Protein AF-A0A7S2H2E3-F1 (afdb_monomer_lite)

Radius of gyration: 20.55 Å; chains: 1; bounding box: 60×33×48 Å

Secondary structure (DSSP, 8-state):
----PPPPPEEE---SS---GGG--TT-SEEEESSHHHHHHHHHTT--GGGEEE--S---HHHHSPPP--HHHHHHHTT--SSS-------TTTT-S----

Foldseek 3Di:
DPPDDDDAAEAEFQDDPDGDLVSADQPHQAYEDQDPVVVVVSVVSNHDNVRYHHDHHDDPPCVVDPDDDPPQVVCVVVVHDSPDDDDDDDCPPVNPDPDDD

Structure (mmCIF, N/CA/C/O backbone):
data_AF-A0A7S2H2E3-F1
#
_entry.id   AF-A0A7S2H2E3-F1
#
loop_
_atom_site.group_PDB
_atom_site.id
_atom_site.type_symbol
_atom_site.label_atom_id
_atom_site.label_alt_id
_atom_site.label_comp_id
_atom_site.label_asym_id
_atom_site.label_entity_id
_atom_site.label_seq_id
_atom_site.pdbx_PDB_ins_code
_atom_site.Cartn_x
_atom_site.Cartn_y
_atom_site.Cartn_z
_atom_site.occupancy
_atom_site.B_iso_or_equiv
_atom_site.auth_seq_id
_atom_site.auth_comp_id
_atom_site.auth_asym_id
_atom_site.auth_atom_id
_atom_site.pdbx_PDB_model_num
ATOM 1 N N . ARG A 1 1 ? -40.199 -16.434 13.324 1.00 52.69 1 ARG A N 1
ATOM 2 C CA . ARG A 1 1 ? -39.460 -15.152 13.173 1.00 52.69 1 ARG A CA 1
ATOM 3 C C . ARG A 1 1 ? -38.039 -15.467 12.710 1.00 52.69 1 ARG A C 1
ATOM 5 O O . ARG A 1 1 ? -37.308 -16.090 13.464 1.00 52.69 1 ARG A O 1
ATOM 12 N N . ARG A 1 2 ? -37.657 -15.131 11.471 1.00 56.81 2 ARG A N 1
ATOM 13 C CA . ARG A 1 2 ? -36.294 -15.368 10.957 1.00 56.81 2 ARG A CA 1
ATOM 14 C C . ARG A 1 2 ? -35.377 -14.302 11.569 1.00 56.81 2 ARG A C 1
ATOM 16 O O . ARG A 1 2 ? -35.611 -13.121 11.330 1.00 56.81 2 ARG A O 1
ATOM 23 N N . ALA A 1 3 ? -34.410 -14.689 12.402 1.00 67.75 3 ALA A N 1
ATOM 24 C CA . ALA A 1 3 ? -33.440 -13.744 12.952 1.00 67.75 3 ALA A CA 1
ATOM 25 C C . ALA A 1 3 ? -32.723 -13.039 11.789 1.00 67.75 3 ALA A C 1
ATOM 27 O O . ALA A 1 3 ? -32.194 -13.698 10.889 1.00 67.75 3 ALA A O 1
ATOM 28 N N . ARG A 1 4 ? -32.761 -11.702 11.764 1.00 73.75 4 ARG A N 1
ATOM 29 C CA . ARG A 1 4 ? -32.041 -10.899 10.770 1.00 73.75 4 ARG A CA 1
ATOM 30 C C . ARG A 1 4 ? -30.551 -11.178 10.961 1.00 73.75 4 ARG A C 1
ATOM 32 O O . ARG A 1 4 ? -29.990 -10.858 12.004 1.00 73.75 4 ARG A O 1
ATOM 39 N N . ARG A 1 5 ? -29.923 -11.827 9.981 1.00 83.50 5 ARG A N 1
ATOM 40 C CA . ARG A 1 5 ? -28.490 -12.128 10.017 1.00 83.50 5 ARG A CA 1
ATOM 41 C C . ARG A 1 5 ? -27.725 -10.802 9.968 1.00 83.50 5 ARG A C 1
ATOM 43 O O . ARG A 1 5 ? -27.933 -10.021 9.043 1.00 83.50 5 ARG A O 1
ATOM 50 N N . ARG A 1 6 ? -26.884 -10.535 10.971 1.00 90.38 6 ARG A N 1
ATOM 51 C CA . ARG A 1 6 ? -26.008 -9.353 11.000 1.00 90.38 6 ARG A CA 1
ATOM 52 C C . ARG A 1 6 ? -25.011 -9.445 9.840 1.00 90.38 6 ARG A C 1
ATOM 54 O O . ARG A 1 6 ? -24.378 -10.487 9.668 1.00 90.38 6 ARG A O 1
ATOM 61 N N . ILE A 1 7 ? -24.904 -8.383 9.043 1.00 94.38 7 ILE A N 1
ATOM 62 C CA . ILE A 1 7 ? -23.928 -8.273 7.951 1.00 94.38 7 ILE A CA 1
ATOM 63 C C . ILE A 1 7 ? -22.633 -7.695 8.543 1.0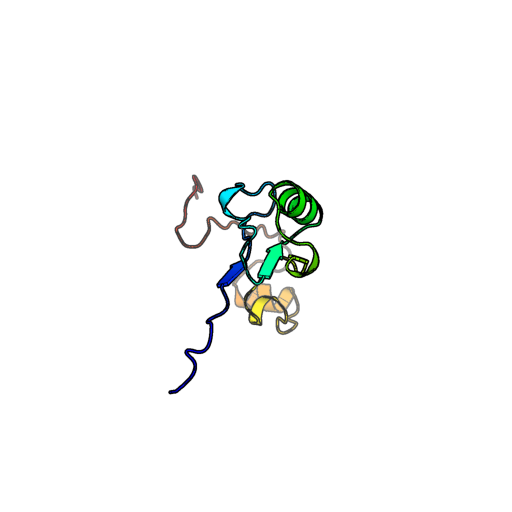0 94.38 7 ILE A C 1
AT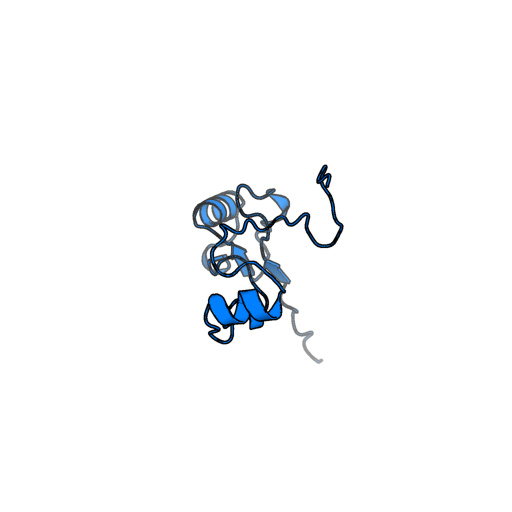OM 65 O O . ILE A 1 7 ? -22.722 -6.659 9.201 1.00 94.38 7 ILE A O 1
ATOM 69 N N . PRO A 1 8 ? -21.464 -8.337 8.356 1.00 95.44 8 PRO A N 1
ATOM 70 C CA . PRO A 1 8 ? -20.204 -7.806 8.865 1.00 95.44 8 PRO A CA 1
ATOM 71 C C . PRO A 1 8 ? -19.833 -6.471 8.213 1.00 95.44 8 PRO A C 1
ATOM 73 O O . PRO A 1 8 ? -19.915 -6.341 6.991 1.00 95.44 8 PRO A O 1
ATOM 76 N N . PHE A 1 9 ? -19.368 -5.518 9.016 1.00 96.31 9 PHE A N 1
ATOM 77 C CA . PHE A 1 9 ? -18.769 -4.272 8.546 1.00 96.31 9 PHE A CA 1
ATOM 78 C C . PHE A 1 9 ? -17.249 -4.343 8.670 1.00 96.31 9 PHE A C 1
ATOM 80 O O . PHE A 1 9 ? -16.705 -4.597 9.747 1.00 96.31 9 PHE A O 1
ATOM 87 N N . VAL A 1 10 ? -16.560 -4.140 7.552 1.00 97.88 10 VAL A N 1
ATOM 88 C CA . VAL A 1 10 ? -15.121 -4.360 7.438 1.00 97.88 10 VAL A CA 1
ATOM 89 C C . VAL A 1 10 ? -14.470 -3.178 6.744 1.00 97.88 10 VAL A C 1
ATOM 91 O O . VAL A 1 10 ? -14.981 -2.699 5.734 1.00 97.88 10 VAL A O 1
ATOM 94 N N . THR A 1 11 ? -13.296 -2.792 7.235 1.00 97.88 11 THR A N 1
ATOM 95 C CA . THR A 1 11 ? -12.467 -1.753 6.630 1.00 97.88 11 THR A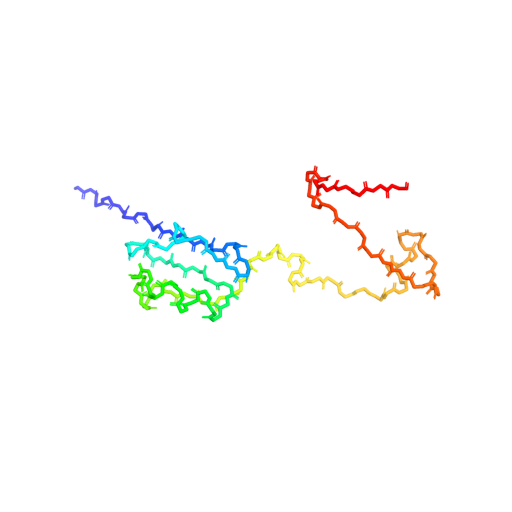 CA 1
ATOM 96 C C . THR A 1 11 ? -11.145 -2.331 6.141 1.00 97.88 11 THR A C 1
ATOM 98 O O . THR A 1 11 ? -10.479 -3.062 6.871 1.00 97.88 11 THR A O 1
ATOM 101 N N . VAL A 1 12 ? -10.737 -1.976 4.921 1.00 97.94 12 VAL A N 1
ATOM 102 C CA . VAL A 1 12 ? -9.401 -2.262 4.381 1.00 97.94 12 VAL A CA 1
ATOM 103 C C . VAL A 1 12 ? -8.696 -0.940 4.135 1.00 97.94 12 VAL A C 1
ATOM 105 O O . VAL A 1 12 ? -9.102 -0.187 3.255 1.00 97.94 12 VAL A O 1
ATOM 108 N N . VAL A 1 13 ? -7.660 -0.656 4.920 1.00 97.31 13 VAL A N 1
ATOM 109 C CA . VAL A 1 13 ? -6.918 0.603 4.840 1.00 97.31 13 VAL A CA 1
ATOM 110 C C . VAL A 1 13 ? -5.982 0.570 3.638 1.00 97.31 13 VAL A C 1
ATOM 112 O O . VAL A 1 13 ? -5.116 -0.301 3.546 1.00 97.31 13 VAL A O 1
ATOM 115 N N . THR A 1 14 ? -6.158 1.518 2.715 1.00 96.06 14 THR A N 1
ATOM 116 C CA . THR A 1 14 ? -5.364 1.600 1.476 1.00 96.06 14 THR A CA 1
ATOM 117 C C . THR A 1 14 ? -4.233 2.623 1.523 1.00 96.06 14 THR A C 1
ATOM 119 O O . THR A 1 14 ? -3.415 2.676 0.605 1.00 96.06 14 THR A O 1
ATOM 122 N N . ASP A 1 15 ? -4.158 3.415 2.590 1.00 94.81 15 ASP A N 1
ATOM 123 C CA . ASP A 1 15 ? -3.074 4.369 2.807 1.00 94.81 15 ASP A CA 1
ATOM 124 C C . ASP A 1 15 ? -1.831 3.618 3.312 1.00 94.81 15 ASP A C 1
ATOM 126 O O . A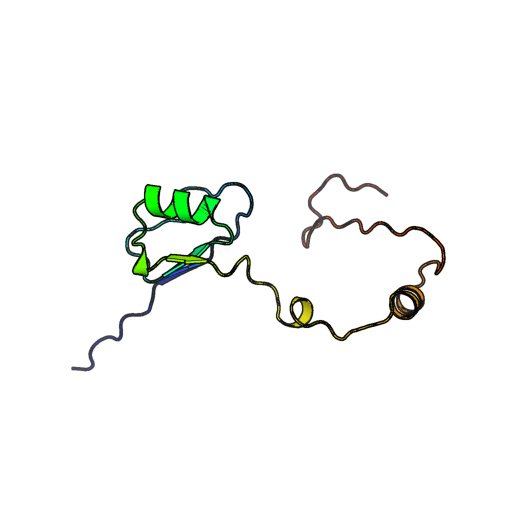SP A 1 15 ? -1.927 2.795 4.220 1.00 94.81 15 ASP A O 1
ATOM 130 N N . LEU A 1 16 ? -0.656 3.879 2.726 1.00 84.50 16 LEU A N 1
ATOM 131 C CA . LEU A 1 16 ? 0.578 3.133 3.034 1.00 84.50 16 LEU A CA 1
ATOM 132 C C . LEU A 1 16 ? 1.523 3.852 4.010 1.00 84.50 16 LEU A C 1
ATOM 134 O O . LEU A 1 16 ? 2.232 3.192 4.767 1.00 84.50 16 LEU A O 1
ATOM 138 N N . GLY A 1 17 ? 1.561 5.189 3.978 1.00 80.62 17 GLY A N 1
ATOM 139 C CA . GLY A 1 17 ? 2.466 6.001 4.802 1.00 80.62 17 GLY A CA 1
ATOM 140 C C . GLY A 1 17 ? 1.835 6.422 6.128 1.00 80.62 17 GLY A C 1
ATOM 141 O O . GLY A 1 17 ? 2.207 5.931 7.190 1.00 80.62 17 GLY A O 1
ATOM 142 N N . GLY A 1 18 ? 0.860 7.327 6.050 1.00 85.00 18 GLY A N 1
ATOM 143 C CA . GLY A 1 18 ? 0.005 7.732 7.162 1.00 85.00 18 GLY A CA 1
ATOM 144 C C . GLY A 1 18 ? -1.452 7.602 6.740 1.00 85.00 18 GLY A C 1
ATOM 145 O O . GLY A 1 18 ? -1.779 7.921 5.600 1.00 85.00 18 GLY A O 1
ATOM 146 N N . ALA A 1 19 ? -2.300 7.109 7.638 1.00 91.25 19 ALA A N 1
ATOM 147 C CA . ALA A 1 19 ? -3.722 6.939 7.376 1.00 91.25 19 ALA A CA 1
ATOM 148 C C . ALA A 1 19 ? -4.525 8.012 8.105 1.00 91.25 19 ALA A C 1
ATOM 150 O O . ALA A 1 19 ? -4.245 8.336 9.262 1.00 91.25 19 ALA A O 1
ATOM 151 N N . HIS A 1 20 ? -5.556 8.532 7.444 1.00 94.88 20 HIS A N 1
ATOM 152 C CA . HIS A 1 20 ? -6.512 9.412 8.104 1.00 94.88 20 HIS A CA 1
ATOM 153 C C . HIS A 1 20 ? -7.281 8.645 9.206 1.00 94.88 20 HIS A C 1
ATOM 155 O O . HIS A 1 20 ? -7.740 7.531 8.939 1.00 94.88 20 HIS A O 1
ATOM 161 N N . PRO A 1 21 ? -7.522 9.217 10.406 1.00 93.81 21 PRO A N 1
ATOM 162 C CA . PRO A 1 21 ? -8.227 8.525 11.496 1.00 93.81 21 PRO A CA 1
ATOM 163 C C . PRO A 1 21 ? -9.616 7.969 11.143 1.00 93.81 21 PRO A C 1
ATOM 165 O O . PRO A 1 21 ? -10.080 7.018 11.759 1.00 93.81 21 PRO A O 1
ATOM 168 N N . MET A 1 22 ? -10.260 8.521 10.110 1.00 95.38 22 MET A N 1
ATOM 169 C CA . MET A 1 22 ? -11.553 8.053 9.573 1.00 95.38 22 MET A CA 1
ATOM 170 C C . MET A 1 22 ? -11.534 6.597 9.082 1.00 95.38 22 MET A C 1
ATOM 172 O O . MET A 1 22 ? -12.591 5.988 8.947 1.00 95.38 22 MET A O 1
ATOM 176 N N . TRP A 1 23 ? -10.357 6.017 8.838 1.00 97.25 23 TRP A N 1
ATOM 177 C CA . TRP A 1 23 ? -10.221 4.589 8.556 1.00 97.25 23 TRP A CA 1
ATOM 178 C C . TRP A 1 23 ? -10.525 3.695 9.775 1.00 97.25 23 TRP A C 1
ATOM 180 O O . TRP A 1 23 ? -10.807 2.507 9.614 1.00 97.25 23 TRP A O 1
ATOM 190 N N . PHE A 1 24 ? -10.471 4.231 10.996 1.00 97.06 24 PHE A N 1
ATOM 191 C CA . PHE A 1 24 ? -10.436 3.452 12.234 1.00 97.06 24 PHE A CA 1
ATOM 192 C C . PHE A 1 24 ? -11.722 3.615 13.046 1.00 97.06 24 PHE A C 1
ATOM 194 O O . PHE A 1 24 ? -11.811 4.445 13.945 1.00 97.06 24 PHE A O 1
ATOM 201 N N . HIS A 1 25 ? -12.726 2.791 12.744 1.00 96.50 25 HIS A N 1
ATOM 202 C CA . HIS A 1 25 ? -13.976 2.765 13.504 1.00 96.50 25 HIS A CA 1
ATOM 203 C C . HIS A 1 25 ? -13.951 1.654 14.579 1.00 96.50 25 HIS A C 1
ATOM 205 O O . HIS A 1 25 ? -13.841 0.480 14.211 1.00 96.50 25 HIS A O 1
ATOM 211 N N . PRO A 1 26 ? -14.107 1.962 15.886 1.00 94.94 26 PRO A N 1
ATOM 212 C CA . PRO A 1 26 ? -14.040 0.968 16.972 1.00 94.94 26 PRO A CA 1
ATOM 213 C C . PRO A 1 26 ? -15.037 -0.197 16.851 1.00 94.94 26 PRO A C 1
ATOM 215 O O . PRO A 1 26 ? -14.751 -1.333 17.247 1.00 94.94 26 PRO A O 1
ATOM 218 N N . GLU A 1 27 ? -16.211 0.076 16.274 1.00 95.00 27 GLU A N 1
ATOM 219 C CA . GLU A 1 27 ? -17.283 -0.913 16.102 1.00 95.00 27 GLU A CA 1
ATOM 220 C C . GLU A 1 27 ? -17.166 -1.752 14.825 1.00 95.00 27 GLU A C 1
ATOM 222 O O . GLU A 1 27 ? -17.983 -2.650 14.613 1.00 95.00 27 GLU A O 1
ATOM 227 N N . ALA A 1 28 ? -16.164 -1.499 13.974 1.00 97.12 28 ALA A N 1
ATOM 228 C CA . ALA A 1 28 ? -15.936 -2.360 12.823 1.00 97.12 28 ALA A CA 1
ATOM 229 C C . ALA A 1 28 ? -15.682 -3.801 13.283 1.00 97.12 28 ALA A C 1
ATOM 231 O O . ALA A 1 28 ? -14.997 -4.051 14.283 1.00 97.12 28 ALA A O 1
ATOM 232 N N . ASP A 1 29 ? -16.250 -4.761 12.553 1.00 97.69 29 ASP A N 1
ATOM 233 C CA . ASP A 1 29 ? -16.051 -6.178 12.843 1.00 97.69 29 ASP A CA 1
ATOM 234 C C . ASP A 1 29 ? -14.618 -6.593 12.538 1.00 97.69 29 ASP A C 1
ATOM 236 O O . ASP A 1 29 ? -14.065 -7.437 13.243 1.00 97.69 29 ASP A O 1
ATOM 240 N N . ARG A 1 30 ? -14.022 -6.000 11.492 1.00 98.06 30 ARG A N 1
ATOM 241 C CA . ARG A 1 30 ? -12.611 -6.179 11.136 1.00 98.06 30 ARG A CA 1
ATOM 242 C C . ARG A 1 30 ? -12.018 -4.917 10.522 1.00 98.06 30 ARG A C 1
ATOM 244 O O . ARG A 1 30 ? -12.674 -4.243 9.730 1.00 98.06 30 ARG A O 1
ATOM 251 N N . VAL A 1 31 ? -10.754 -4.664 10.827 1.00 98.19 31 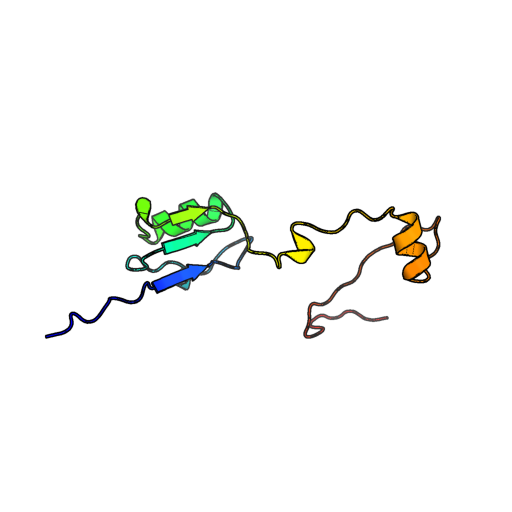VAL A N 1
ATOM 252 C CA . VAL A 1 31 ? -9.935 -3.610 10.228 1.00 98.19 31 VAL A CA 1
ATOM 253 C C . VAL A 1 31 ? -8.641 -4.244 9.732 1.00 98.19 31 VAL A C 1
ATOM 255 O O . VAL A 1 31 ? -7.912 -4.864 10.505 1.00 98.19 31 VAL A O 1
ATOM 258 N N . PHE A 1 32 ? -8.362 -4.105 8.440 1.00 98.06 32 PHE A N 1
ATOM 259 C CA . PHE A 1 32 ? -7.139 -4.592 7.809 1.00 98.06 32 PHE A CA 1
ATOM 260 C C . PHE A 1 32 ? -6.183 -3.430 7.571 1.00 98.06 32 PHE A C 1
ATOM 262 O O . PHE A 1 32 ? -6.554 -2.458 6.913 1.00 98.06 32 PHE A O 1
ATOM 269 N N . VAL A 1 33 ? -4.961 -3.538 8.087 1.00 97.44 33 VAL A N 1
ATOM 270 C CA . VAL A 1 33 ? -3.913 -2.520 7.949 1.00 97.44 33 VAL A CA 1
ATOM 271 C C . VAL A 1 33 ? -2.697 -3.069 7.196 1.00 97.44 33 VAL A C 1
ATOM 273 O O . VAL A 1 33 ? -2.374 -4.255 7.328 1.00 97.44 33 VAL A O 1
ATOM 276 N N . PRO A 1 34 ? -1.991 -2.231 6.415 1.00 96.69 34 PRO A N 1
ATOM 277 C CA . PRO A 1 34 ? -0.873 -2.699 5.607 1.00 96.69 34 PRO A CA 1
ATOM 278 C C . PRO A 1 34 ? 0.479 -2.693 6.336 1.00 96.69 34 PRO A C 1
ATOM 280 O O . PRO A 1 34 ? 1.443 -3.235 5.802 1.00 96.69 34 PRO A O 1
ATOM 283 N N . SER A 1 35 ? 0.585 -2.085 7.523 1.00 95.69 35 SER A N 1
ATOM 284 C CA . SER A 1 35 ? 1.854 -1.946 8.247 1.00 95.69 35 SER A CA 1
ATOM 285 C C . SER A 1 35 ? 1.674 -1.857 9.763 1.00 95.69 35 SER A C 1
ATOM 287 O O . SER A 1 35 ? 0.613 -1.475 10.263 1.00 95.69 35 SER A O 1
ATOM 289 N N . GLU A 1 36 ? 2.748 -2.147 10.502 1.00 95.44 36 GLU A N 1
ATOM 290 C CA . GLU A 1 36 ? 2.765 -2.073 11.969 1.00 95.44 36 GLU A CA 1
ATOM 291 C C . GLU A 1 36 ? 2.542 -0.641 12.484 1.00 95.44 36 GLU A C 1
ATOM 293 O O . GLU A 1 36 ? 1.905 -0.434 13.515 1.00 95.44 36 GLU A O 1
ATOM 298 N N . ASN A 1 37 ? 3.005 0.375 11.748 1.00 95.31 37 ASN A N 1
ATOM 299 C CA . ASN A 1 37 ? 2.761 1.774 12.111 1.00 95.31 37 ASN A CA 1
ATOM 300 C C . ASN A 1 37 ? 1.262 2.101 12.089 1.00 95.31 37 ASN A C 1
ATOM 302 O O . ASN A 1 37 ? 0.753 2.736 13.011 1.00 95.31 37 ASN A O 1
ATOM 306 N N . LEU A 1 38 ? 0.538 1.613 11.078 1.00 96.06 38 LEU A N 1
ATOM 307 C CA . LEU A 1 38 ? -0.909 1.799 10.995 1.00 96.06 38 LEU A CA 1
ATOM 308 C C . LEU A 1 38 ? -1.673 0.898 11.964 1.00 96.06 38 LEU A C 1
ATOM 310 O O . LEU A 1 38 ? -2.729 1.298 12.444 1.00 96.06 38 LEU A O 1
ATOM 314 N N . ARG A 1 39 ? -1.123 -0.268 12.326 1.00 96.38 39 ARG A N 1
ATOM 315 C CA . ARG A 1 39 ? -1.649 -1.094 13.421 1.00 96.38 39 ARG A CA 1
ATOM 316 C C . ARG A 1 39 ? -1.652 -0.319 14.741 1.00 96.38 39 ARG A C 1
ATOM 318 O O . ARG A 1 39 ? -2.678 -0.251 15.410 1.00 96.38 39 ARG A O 1
ATOM 325 N N . LYS A 1 40 ? -0.528 0.312 15.088 1.00 96.19 40 LYS A N 1
ATOM 326 C CA . LYS A 1 40 ? -0.404 1.147 16.295 1.00 96.19 40 LYS A CA 1
ATOM 327 C C . LYS A 1 40 ? -1.367 2.331 16.271 1.00 96.19 40 LYS A C 1
ATOM 329 O O . LYS A 1 40 ? -2.040 2.575 17.268 1.00 96.19 40 LYS A O 1
ATOM 334 N N . LEU A 1 41 ? -1.478 3.015 15.132 1.00 96.25 41 LEU A N 1
ATOM 335 C CA . LEU A 1 41 ? -2.422 4.121 14.964 1.00 96.25 41 LEU A CA 1
ATOM 336 C C . LEU A 1 41 ? -3.881 3.662 15.128 1.00 96.25 41 LEU A C 1
ATOM 338 O O . LEU A 1 41 ? -4.651 4.313 15.824 1.00 96.25 41 LEU A O 1
ATOM 342 N N . ALA A 1 42 ? -4.253 2.510 14.566 1.00 97.00 42 ALA A N 1
ATOM 343 C CA . ALA A 1 42 ? -5.595 1.950 14.717 1.00 97.00 42 ALA A CA 1
ATOM 344 C C . ALA A 1 42 ? -5.946 1.673 16.189 1.00 97.00 42 ALA A C 1
ATOM 346 O O . ALA A 1 42 ? -7.047 2.003 16.631 1.00 97.00 42 ALA A O 1
ATOM 347 N N . LEU A 1 43 ? -5.002 1.115 16.958 1.00 97.56 43 LEU A N 1
ATOM 348 C CA . LEU A 1 43 ? -5.167 0.898 18.399 1.00 97.56 43 LEU A CA 1
ATOM 349 C C . LEU A 1 43 ? -5.327 2.227 19.154 1.00 97.56 43 LEU A C 1
ATOM 351 O O . LEU A 1 43 ? -6.198 2.339 20.012 1.00 97.56 43 LEU A O 1
ATOM 355 N N . GLN A 1 44 ? -4.543 3.253 18.803 1.00 96.88 44 GLN A N 1
ATOM 356 C CA . GLN A 1 44 ? -4.674 4.602 19.374 1.00 96.88 44 GLN A CA 1
ATOM 357 C C . GLN A 1 44 ? -6.035 5.242 19.061 1.00 96.88 44 GLN A C 1
ATOM 359 O O . GLN A 1 44 ? -6.580 5.959 19.895 1.00 96.88 44 GLN A O 1
ATOM 364 N N . CYS A 1 45 ? -6.612 4.950 17.893 1.00 96.88 45 CYS A N 1
ATOM 365 C CA . CYS A 1 45 ? -7.961 5.374 17.511 1.00 96.88 45 CYS A CA 1
ATOM 366 C C . CYS A 1 45 ? -9.085 4.507 18.115 1.00 96.88 45 CYS A C 1
ATOM 368 O O . CYS A 1 45 ? -10.256 4.737 17.820 1.00 96.88 45 CYS A O 1
ATOM 370 N N . GLY A 1 46 ? -8.762 3.523 18.961 1.00 97.44 46 GLY A N 1
ATOM 371 C CA . GLY A 1 46 ? -9.746 2.714 19.684 1.00 97.44 46 GLY A CA 1
ATOM 372 C C . GLY A 1 46 ? -10.247 1.475 18.940 1.00 97.44 46 GLY A C 1
ATOM 373 O O . GLY A 1 46 ? -11.231 0.866 19.363 1.00 97.44 46 GLY A O 1
ATOM 374 N N . VAL A 1 47 ? -9.594 1.061 17.848 1.00 98.00 47 VAL A N 1
ATOM 375 C CA . VAL A 1 47 ? -9.888 -0.236 17.222 1.00 98.00 47 VAL A CA 1
ATOM 376 C C . VAL A 1 47 ? -9.509 -1.354 18.188 1.00 98.00 47 VAL A C 1
ATOM 378 O O . VAL A 1 47 ? -8.427 -1.362 18.772 1.00 98.00 47 VAL A O 1
ATOM 381 N N . ARG A 1 48 ? -10.411 -2.321 18.355 1.00 97.75 48 ARG A N 1
ATOM 382 C CA . ARG A 1 48 ? -10.205 -3.467 19.244 1.00 97.75 48 ARG A CA 1
ATOM 383 C C . ARG A 1 48 ? -9.128 -4.381 18.659 1.00 97.75 48 ARG A C 1
ATOM 385 O O . ARG A 1 48 ? -9.190 -4.747 17.492 1.00 97.75 48 ARG A O 1
ATOM 392 N N . GLU A 1 49 ? -8.169 -4.809 19.476 1.00 97.31 49 GLU A N 1
ATOM 393 C CA . GLU A 1 49 ? -7.033 -5.607 18.991 1.00 97.31 49 GLU A CA 1
ATOM 394 C C . GLU A 1 49 ? -7.465 -6.904 18.287 1.00 97.31 49 GLU A C 1
ATOM 396 O O . GLU A 1 49 ? -6.919 -7.256 17.247 1.00 97.31 49 GLU A O 1
ATOM 401 N N . HIS A 1 50 ? -8.508 -7.573 18.788 1.00 97.19 50 HIS A N 1
ATOM 402 C CA . HIS A 1 50 ? -9.030 -8.801 18.181 1.00 97.19 50 HIS A CA 1
ATOM 403 C C . HIS A 1 50 ? -9.738 -8.591 16.831 1.00 97.19 50 HIS A C 1
ATOM 405 O O . HIS A 1 50 ? -9.987 -9.570 16.130 1.00 97.19 50 HIS A O 1
ATOM 411 N N . SER A 1 51 ? -10.109 -7.355 16.475 1.00 97.19 51 SER A N 1
ATOM 412 C CA . SER A 1 51 ? -10.681 -7.025 15.165 1.00 97.19 51 SER A CA 1
ATOM 413 C C . SER A 1 51 ? -9.639 -6.463 14.195 1.00 97.19 51 SER A C 1
ATOM 415 O O . SER A 1 51 ? -9.977 -6.172 13.049 1.00 97.19 51 SER A O 1
ATOM 417 N N . LEU A 1 52 ? -8.376 -6.334 14.610 1.00 97.88 52 LEU A N 1
ATOM 418 C CA . LEU A 1 52 ? -7.306 -5.739 13.818 1.00 97.88 52 LEU A CA 1
ATOM 419 C C . LEU A 1 52 ? -6.409 -6.813 13.189 1.00 97.88 52 LEU A C 1
ATOM 421 O O . LEU A 1 52 ? -5.859 -7.670 13.877 1.00 97.88 52 LEU A O 1
ATOM 425 N N . TYR A 1 53 ? -6.223 -6.737 11.873 1.00 98.06 53 TYR A N 1
ATOM 426 C CA . TYR A 1 53 ? -5.465 -7.714 11.090 1.00 98.06 53 TYR A CA 1
ATOM 427 C C . TYR A 1 53 ? -4.429 -7.019 10.210 1.00 98.06 53 TYR A C 1
ATOM 429 O O . TYR A 1 53 ? -4.718 -6.007 9.575 1.00 98.06 53 TYR A O 1
ATOM 437 N N . MET A 1 54 ? -3.227 -7.587 10.128 1.00 96.69 54 MET A N 1
ATOM 438 C CA . MET A 1 54 ? -2.134 -7.041 9.324 1.00 96.69 54 MET A CA 1
ATOM 439 C C . MET A 1 54 ? -1.762 -8.012 8.204 1.00 96.69 54 MET A C 1
ATOM 441 O O . MET A 1 54 ? -1.021 -8.966 8.427 1.00 96.69 54 MET A O 1
ATOM 445 N N . TYR A 1 55 ? -2.293 -7.768 7.003 1.00 95.00 55 TYR A N 1
ATOM 446 C CA . TYR A 1 55 ? -2.063 -8.605 5.814 1.00 95.00 55 TYR A CA 1
ATOM 447 C C . TYR A 1 55 ? -1.405 -7.857 4.646 1.00 95.00 55 TYR A C 1
ATOM 449 O O . TYR A 1 55 ? -1.189 -8.449 3.592 1.00 95.00 55 TYR A O 1
ATOM 457 N N . GLY A 1 56 ? -1.061 -6.577 4.816 1.00 92.62 56 GLY A N 1
ATOM 458 C CA . GLY A 1 56 ? -0.576 -5.748 3.711 1.00 92.62 56 GLY A CA 1
ATOM 459 C C . GLY A 1 56 ? -1.716 -5.130 2.893 1.00 92.62 56 GLY A C 1
ATOM 460 O O . GLY A 1 56 ? -2.895 -5.271 3.222 1.00 92.62 56 GLY A O 1
ATOM 461 N N . LEU A 1 57 ? -1.352 -4.422 1.821 1.00 93.69 57 LEU A N 1
ATOM 462 C CA . LEU A 1 57 ? -2.307 -3.884 0.852 1.00 93.69 57 LEU A CA 1
ATOM 463 C C . LEU A 1 57 ? -2.736 -5.002 -0.112 1.00 93.69 57 LEU A C 1
ATOM 465 O O . LEU A 1 57 ? -1.862 -5.643 -0.704 1.00 93.69 57 LEU A O 1
ATOM 469 N N . PRO A 1 58 ? -4.042 -5.248 -0.314 1.00 93.44 58 PRO A N 1
ATOM 470 C CA . PRO A 1 58 ? -4.479 -6.277 -1.243 1.00 93.44 58 PRO A CA 1
ATOM 471 C C . PRO A 1 58 ? -4.109 -5.905 -2.681 1.00 93.44 58 PRO A C 1
ATOM 473 O O . PRO A 1 58 ? -4.407 -4.813 -3.164 1.00 93.44 58 PRO A O 1
ATOM 476 N N . LEU A 1 59 ? -3.504 -6.859 -3.382 1.00 92.62 59 LEU A N 1
ATOM 477 C CA . LEU A 1 59 ? -3.222 -6.780 -4.811 1.00 92.62 59 LEU A CA 1
ATOM 478 C C . LEU A 1 59 ? -4.159 -7.720 -5.573 1.00 92.62 59 LEU A C 1
ATOM 480 O O . LEU A 1 59 ? -4.701 -8.676 -5.013 1.00 92.62 59 LEU A O 1
ATOM 484 N N . ARG A 1 60 ? -4.345 -7.479 -6.876 1.00 93.12 60 ARG A N 1
ATOM 485 C CA . ARG A 1 60 ? -5.030 -8.467 -7.724 1.00 93.12 60 ARG A CA 1
ATOM 486 C C . ARG A 1 60 ? -4.204 -9.753 -7.752 1.00 93.12 60 ARG A C 1
ATOM 488 O O . ARG A 1 60 ? -2.975 -9.700 -7.776 1.00 93.12 60 ARG A O 1
ATOM 495 N N . ARG A 1 61 ? -4.888 -10.897 -7.796 1.00 92.12 61 ARG A N 1
ATOM 496 C CA . ARG A 1 61 ? -4.266 -12.229 -7.751 1.00 92.12 61 ARG A CA 1
ATOM 497 C C . ARG A 1 61 ? -3.153 -12.407 -8.789 1.00 92.12 61 ARG A C 1
ATOM 499 O O . ARG A 1 61 ? -2.108 -12.948 -8.451 1.00 92.12 61 ARG A O 1
ATOM 506 N N . ASP A 1 62 ? -3.352 -11.881 -9.994 1.00 91.31 62 ASP A N 1
ATOM 507 C CA . ASP A 1 62 ? -2.396 -12.001 -11.103 1.00 91.31 62 ASP A CA 1
ATOM 508 C C . ASP A 1 62 ? -1.074 -11.256 -10.844 1.00 91.31 62 ASP A C 1
ATOM 510 O O . ASP A 1 62 ? -0.038 -11.639 -11.376 1.00 91.31 62 ASP A O 1
ATOM 514 N N . PHE A 1 63 ? -1.084 -10.222 -9.990 1.00 91.75 63 PHE A N 1
ATOM 515 C CA . 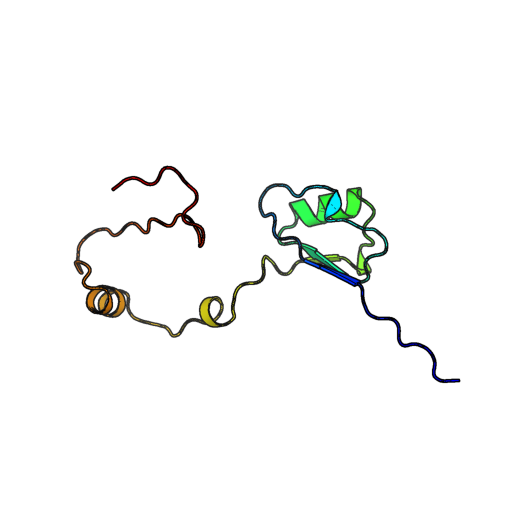PHE A 1 63 ? 0.139 -9.547 -9.534 1.00 91.75 63 PHE A CA 1
ATOM 516 C C . PHE A 1 63 ? 0.786 -10.243 -8.336 1.00 91.75 63 PHE A C 1
ATOM 518 O O . PHE A 1 63 ? 1.990 -10.112 -8.141 1.00 91.75 63 PHE A O 1
ATOM 525 N N . TRP A 1 64 ? 0.005 -10.966 -7.528 1.00 91.25 64 TRP A N 1
ATOM 526 C CA . TRP A 1 64 ? 0.528 -11.701 -6.375 1.00 91.25 64 TRP A CA 1
ATOM 527 C C . TRP A 1 64 ? 1.237 -12.993 -6.784 1.00 91.25 64 TRP A C 1
ATOM 529 O O . TRP A 1 64 ? 2.257 -13.355 -6.206 1.00 91.25 64 TRP A O 1
ATOM 539 N N . ASN A 1 65 ? 0.698 -13.683 -7.790 1.00 89.81 65 ASN A N 1
ATOM 540 C CA . ASN A 1 65 ? 1.261 -14.918 -8.320 1.00 89.81 65 ASN A CA 1
ATOM 541 C C . ASN A 1 65 ? 1.424 -14.815 -9.842 1.00 89.81 65 ASN A C 1
ATOM 543 O O . ASN A 1 65 ? 0.666 -15.455 -10.578 1.00 89.81 65 ASN A O 1
ATOM 547 N N . PRO A 1 66 ? 2.361 -13.976 -10.318 1.00 88.94 66 PRO A N 1
ATOM 548 C CA . PRO A 1 66 ? 2.588 -13.821 -11.742 1.00 88.94 66 PRO A CA 1
ATOM 549 C C . PRO A 1 66 ? 3.185 -15.104 -12.319 1.00 88.94 66 PRO A C 1
ATOM 551 O O . PRO A 1 66 ? 3.996 -15.775 -11.677 1.00 88.94 66 PRO A O 1
ATOM 554 N N . GLU A 1 67 ? 2.830 -15.418 -13.562 1.00 89.38 67 GLU A N 1
ATOM 555 C CA . GLU A 1 67 ? 3.543 -16.442 -14.317 1.00 89.38 67 GLU A CA 1
ATOM 556 C C . GLU A 1 67 ? 5.012 -16.004 -14.488 1.00 89.38 67 GLU A C 1
ATOM 558 O O . GLU A 1 67 ? 5.264 -14.896 -14.990 1.00 89.38 67 GLU A O 1
ATOM 563 N N . PRO A 1 68 ? 5.995 -16.819 -14.064 1.00 88.44 68 PRO A N 1
ATOM 564 C CA . PRO A 1 68 ? 7.397 -16.459 -14.192 1.00 88.44 68 PRO A CA 1
ATOM 565 C C . PRO A 1 68 ? 7.776 -16.337 -15.667 1.00 88.44 68 PRO A C 1
ATOM 567 O O . PRO A 1 68 ? 7.755 -17.315 -16.410 1.00 88.44 68 PRO A O 1
ATOM 570 N N . ARG A 1 69 ? 8.163 -15.133 -16.096 1.00 92.00 69 ARG A N 1
ATOM 571 C CA . ARG A 1 69 ? 8.658 -14.885 -17.454 1.00 92.00 69 ARG A CA 1
ATOM 572 C C . ARG A 1 69 ? 10.078 -14.324 -17.403 1.00 92.00 69 ARG A C 1
ATOM 574 O O . ARG A 1 69 ? 10.311 -13.343 -16.691 1.00 92.00 69 ARG A O 1
ATOM 581 N N . PRO A 1 70 ? 11.035 -14.899 -18.153 1.00 93.56 70 PRO A N 1
ATOM 582 C CA . PRO A 1 70 ? 12.365 -14.328 -18.293 1.00 93.56 70 PRO A CA 1
ATOM 583 C C . PRO A 1 70 ? 12.299 -12.872 -18.758 1.00 93.56 70 PRO A C 1
ATOM 585 O O . PRO A 1 70 ? 11.576 -12.537 -19.695 1.00 93.56 70 PRO A O 1
ATOM 588 N N . LYS A 1 71 ? 13.107 -12.008 -18.136 1.00 93.00 71 LYS A N 1
ATOM 589 C CA . LYS A 1 71 ? 13.158 -10.572 -18.453 1.00 93.00 71 LYS A CA 1
ATOM 590 C C . LYS A 1 71 ? 13.379 -10.295 -19.946 1.00 93.00 71 LYS A C 1
ATOM 592 O O . LYS A 1 71 ? 12.813 -9.338 -20.461 1.00 93.00 71 LYS A O 1
ATOM 597 N N . VAL A 1 72 ? 14.186 -11.118 -20.621 1.00 94.00 72 VAL A N 1
ATOM 598 C CA . VAL A 1 72 ? 14.471 -11.001 -22.063 1.00 94.00 72 VAL A CA 1
ATOM 599 C C . VAL A 1 72 ? 13.199 -11.193 -22.889 1.00 94.00 72 VAL A C 1
ATOM 601 O O . VAL A 1 72 ? 12.866 -10.313 -23.671 1.00 94.00 72 VAL A O 1
ATOM 604 N N . LEU A 1 73 ? 12.424 -12.250 -22.621 1.00 94.62 73 LEU A N 1
ATOM 605 C CA . LEU A 1 73 ? 11.168 -12.515 -23.334 1.00 94.62 73 LEU A CA 1
ATOM 606 C C . LEU A 1 73 ? 10.124 -11.418 -23.095 1.00 94.62 73 LEU A C 1
ATOM 608 O O . LEU A 1 73 ? 9.382 -11.053 -23.998 1.00 94.62 73 LEU A O 1
ATOM 612 N N . VAL A 1 74 ? 10.073 -10.857 -21.880 1.00 94.50 74 VAL A N 1
ATOM 613 C CA . VAL A 1 74 ? 9.173 -9.730 -21.578 1.00 94.50 74 VAL A CA 1
ATOM 614 C C . VAL A 1 74 ? 9.589 -8.467 -22.335 1.00 94.50 74 VAL A C 1
ATOM 616 O O . VAL A 1 74 ? 8.723 -7.721 -22.775 1.00 94.50 74 VAL A O 1
ATOM 619 N N . ARG A 1 75 ? 10.893 -8.218 -22.499 1.00 95.62 75 ARG A N 1
ATOM 620 C CA . ARG A 1 75 ? 11.399 -7.078 -23.278 1.00 95.62 75 ARG A CA 1
ATOM 621 C C . ARG A 1 75 ? 11.095 -7.228 -24.760 1.00 95.62 75 ARG A C 1
ATOM 623 O O . ARG A 1 75 ? 10.564 -6.292 -25.338 1.00 95.62 75 ARG A O 1
ATOM 630 N N . GLU A 1 76 ? 11.359 -8.399 -25.332 1.00 95.06 76 GLU A N 1
ATOM 631 C CA . GLU A 1 76 ? 11.038 -8.710 -26.730 1.00 95.06 76 GLU A CA 1
ATOM 632 C C . GLU A 1 76 ? 9.536 -8.561 -27.005 1.00 95.06 76 GLU A C 1
ATOM 634 O O . GLU A 1 76 ? 9.147 -7.892 -27.955 1.00 95.06 76 GLU A O 1
ATOM 639 N N . ALA A 1 77 ? 8.681 -9.093 -26.123 1.00 95.56 77 ALA A N 1
ATOM 640 C CA . ALA A 1 77 ? 7.227 -8.970 -26.251 1.00 95.56 77 ALA A CA 1
ATOM 641 C C . ALA A 1 77 ? 6.705 -7.523 -26.138 1.00 95.56 77 ALA A C 1
ATOM 643 O O . ALA A 1 77 ? 5.572 -7.254 -26.532 1.00 95.56 77 ALA A O 1
ATOM 644 N N . LEU A 1 78 ? 7.499 -6.609 -25.572 1.00 96.38 78 LEU A N 1
ATOM 645 C CA . LEU A 1 78 ? 7.179 -5.188 -25.413 1.00 96.38 78 LEU A CA 1
ATOM 646 C C . LEU A 1 78 ? 7.967 -4.284 -26.377 1.00 96.38 78 LEU A C 1
ATOM 648 O O . LEU A 1 78 ? 7.905 -3.068 -26.221 1.00 96.38 78 LEU A O 1
ATOM 652 N N . ASP A 1 79 ? 8.713 -4.862 -27.325 1.00 97.19 79 ASP A N 1
ATOM 653 C CA . ASP A 1 79 ? 9.594 -4.144 -28.259 1.00 97.19 79 ASP A CA 1
ATOM 654 C C . ASP A 1 79 ? 10.616 -3.220 -27.558 1.00 97.19 79 ASP A C 1
ATOM 656 O O . ASP A 1 79 ? 10.890 -2.089 -27.957 1.00 97.19 79 ASP A O 1
ATOM 660 N N . LEU A 1 80 ? 11.168 -3.696 -26.438 1.00 96.94 80 LEU A N 1
ATOM 661 C CA . LEU A 1 80 ? 12.176 -2.988 -25.652 1.00 96.94 80 LEU A CA 1
ATOM 662 C C . LEU A 1 80 ? 13.584 -3.506 -25.959 1.00 96.94 80 LEU A C 1
ATOM 664 O O . LEU A 1 80 ? 13.807 -4.715 -26.036 1.00 96.94 80 LEU A O 1
ATOM 668 N N . ASP A 1 81 ? 14.566 -2.598 -25.994 1.00 95.00 81 ASP A N 1
ATOM 669 C CA . ASP A 1 81 ? 15.978 -2.959 -26.164 1.00 95.00 81 ASP A CA 1
ATOM 670 C C . ASP A 1 81 ? 16.427 -3.974 -25.078 1.00 95.00 81 ASP A C 1
ATOM 672 O O . ASP A 1 81 ? 16.324 -3.704 -23.866 1.00 95.00 81 ASP A O 1
ATOM 676 N N . PRO A 1 82 ? 16.956 -5.149 -25.479 1.00 91.44 82 PRO A N 1
ATOM 677 C CA . PRO A 1 82 ? 17.317 -6.221 -24.559 1.00 91.44 82 PRO A CA 1
ATOM 678 C C . PRO A 1 82 ? 18.493 -5.870 -23.638 1.00 91.44 82 PRO A C 1
ATOM 680 O O . PRO A 1 82 ? 18.621 -6.476 -22.571 1.00 91.44 82 PRO A O 1
ATOM 683 N N . LYS A 1 83 ? 19.329 -4.890 -23.994 1.00 92.19 83 LYS A N 1
ATOM 684 C CA . LYS A 1 83 ? 20.551 -4.490 -23.277 1.00 92.19 83 LYS A CA 1
ATOM 685 C C . LYS A 1 83 ? 20.420 -3.142 -22.571 1.00 92.19 83 LYS A C 1
ATOM 687 O O . LYS A 1 83 ? 21.133 -2.907 -21.594 1.00 92.19 83 LYS A O 1
ATOM 692 N N . ALA A 1 84 ? 19.493 -2.285 -22.990 1.00 94.81 84 ALA A N 1
ATOM 693 C CA . ALA A 1 84 ? 19.296 -0.985 -22.359 1.00 94.81 84 ALA A CA 1
ATOM 694 C C . ALA A 1 84 ? 18.806 -1.090 -20.900 1.00 94.81 84 ALA A C 1
ATOM 696 O O . ALA A 1 84 ? 18.155 -2.057 -20.469 1.00 94.81 84 ALA A O 1
ATOM 697 N N . ARG A 1 85 ? 19.095 -0.046 -20.114 1.00 94.75 85 ARG A N 1
ATOM 698 C CA . ARG A 1 85 ? 18.417 0.191 -18.834 1.00 94.75 85 ARG A CA 1
ATOM 699 C C . ARG A 1 85 ? 17.004 0.694 -19.133 1.00 94.75 85 ARG A C 1
ATOM 701 O O . ARG A 1 85 ? 16.839 1.624 -19.909 1.00 94.75 85 ARG A O 1
ATOM 708 N N . THR A 1 86 ? 16.002 0.080 -18.512 1.00 94.12 86 THR A N 1
ATOM 709 C CA . THR A 1 86 ? 14.586 0.424 -18.714 1.00 94.12 86 THR A CA 1
ATOM 710 C C . THR A 1 86 ? 14.039 1.035 -17.432 1.00 94.12 86 THR A C 1
ATOM 712 O O . THR A 1 86 ? 14.211 0.444 -16.365 1.00 94.12 86 THR A O 1
ATOM 715 N N . VAL A 1 87 ? 13.368 2.180 -17.538 1.00 94.38 87 VAL A N 1
ATOM 716 C CA . VAL A 1 87 ? 12.643 2.820 -16.432 1.00 94.38 87 VAL A CA 1
ATOM 717 C C . VAL A 1 87 ? 11.149 2.734 -16.726 1.00 94.38 87 VAL A C 1
ATOM 719 O O . VAL A 1 87 ? 10.724 3.024 -17.840 1.00 94.38 87 VAL A O 1
ATOM 722 N N . LEU A 1 88 ? 10.359 2.320 -15.734 1.00 93.00 88 LEU A N 1
ATOM 723 C CA . LEU A 1 88 ? 8.901 2.286 -15.821 1.00 93.00 88 LEU A CA 1
ATOM 724 C C . LEU A 1 88 ? 8.329 3.595 -15.272 1.00 93.00 88 LEU A C 1
ATOM 726 O O . LEU A 1 88 ? 8.509 3.902 -14.096 1.00 93.00 88 LEU A O 1
ATOM 730 N N . VAL A 1 89 ? 7.629 4.344 -16.122 1.00 91.19 89 VAL A N 1
ATOM 731 C CA . VAL A 1 89 ? 6.959 5.598 -15.763 1.00 91.19 89 VAL A CA 1
ATOM 732 C C . VAL A 1 89 ? 5.449 5.366 -15.798 1.00 91.19 89 VAL A C 1
ATOM 734 O O . VAL A 1 89 ? 4.905 5.009 -16.839 1.00 91.19 89 VAL A O 1
ATOM 737 N N . ILE A 1 90 ? 4.768 5.528 -14.659 1.00 90.44 90 ILE A N 1
ATOM 738 C CA . ILE A 1 90 ? 3.317 5.312 -14.519 1.00 90.44 90 ILE A CA 1
ATOM 739 C C . ILE A 1 90 ? 2.700 6.474 -13.728 1.00 90.44 90 ILE A C 1
ATOM 741 O O . ILE A 1 90 ? 3.225 6.853 -12.685 1.00 90.44 90 ILE A O 1
ATOM 745 N N . GLY A 1 91 ? 1.562 7.001 -14.197 1.00 88.81 91 GLY A N 1
ATOM 746 C CA . GLY A 1 91 ? 0.770 8.061 -13.540 1.00 88.81 91 GLY A CA 1
ATOM 747 C C . GLY A 1 91 ? -0.557 7.587 -12.924 1.00 88.81 91 GLY A C 1
ATOM 748 O O . GLY A 1 91 ? -1.462 8.383 -12.687 1.00 88.81 91 GLY A O 1
ATOM 749 N N . GLY A 1 92 ? -0.720 6.278 -12.723 1.00 87.38 92 GLY A N 1
ATOM 750 C CA . GLY A 1 92 ? -1.983 5.672 -12.293 1.00 87.38 92 GLY A CA 1
ATOM 751 C C . GLY A 1 92 ? -3.050 5.652 -13.397 1.00 87.38 92 GLY A C 1
ATOM 752 O O . GLY A 1 92 ? -2.850 6.172 -14.491 1.00 87.38 92 GLY A O 1
ATOM 753 N N . GLY A 1 93 ? -4.202 5.030 -13.122 1.00 85.81 93 GLY A N 1
ATOM 754 C CA . GLY A 1 93 ? -5.237 4.798 -14.144 1.00 85.81 93 GLY A CA 1
ATOM 755 C C . GLY A 1 93 ? -5.889 6.066 -14.706 1.00 85.81 93 GLY A C 1
ATOM 756 O O . GLY A 1 93 ? -6.340 6.063 -15.844 1.00 85.81 93 GLY A O 1
ATOM 757 N N . ALA A 1 94 ? -5.907 7.152 -13.931 1.00 84.38 94 ALA A N 1
ATOM 758 C CA . ALA A 1 94 ? -6.432 8.447 -14.363 1.00 84.38 94 ALA A CA 1
ATOM 759 C C . ALA A 1 94 ? -5.366 9.351 -15.017 1.00 84.38 94 ALA A C 1
ATOM 761 O O . ALA A 1 94 ? -5.680 10.475 -15.395 1.00 84.38 94 ALA A O 1
ATOM 762 N N . GLY A 1 95 ? -4.110 8.893 -15.123 1.00 80.12 95 GLY A N 1
ATOM 763 C CA . GLY A 1 95 ? -3.015 9.684 -15.697 1.00 80.12 95 GLY A CA 1
ATOM 764 C C . GLY A 1 95 ? -2.704 10.964 -14.914 1.00 80.12 95 GLY A C 1
ATOM 765 O O . GLY A 1 95 ? -2.234 11.942 -15.487 1.00 80.12 95 GLY A O 1
ATOM 766 N N . VAL A 1 96 ? -3.000 10.987 -13.612 1.00 77.25 96 VAL A N 1
ATOM 767 C CA . VAL A 1 96 ? -2.852 12.186 -12.782 1.00 77.25 96 VAL A CA 1
ATOM 768 C C . VAL A 1 96 ? -1.376 12.387 -12.453 1.00 77.25 96 VAL A C 1
ATOM 770 O O . VAL A 1 96 ? -0.741 11.552 -11.815 1.00 77.25 96 VAL A O 1
ATOM 773 N N . GLY A 1 97 ? -0.833 13.522 -12.883 1.00 72.06 97 GLY A N 1
ATOM 774 C CA . GLY A 1 97 ? 0.557 13.911 -12.663 1.00 72.06 97 GLY A CA 1
ATOM 775 C C . GLY A 1 97 ? 1.060 14.796 -13.800 1.00 72.06 97 GLY A C 1
ATOM 776 O O . GLY A 1 97 ? 0.487 14.814 -14.883 1.00 72.06 97 GLY A O 1
ATOM 777 N N . LYS A 1 98 ? 2.149 15.538 -13.575 1.00 73.94 98 LYS A N 1
ATOM 778 C CA . LYS A 1 98 ? 2.808 16.340 -14.624 1.00 73.94 98 LYS A CA 1
ATOM 779 C C . LYS A 1 98 ? 3.804 15.494 -15.421 1.00 73.94 98 LYS A C 1
ATOM 781 O O . LYS A 1 98 ? 4.940 15.908 -15.627 1.00 73.94 98 LYS A O 1
ATOM 786 N N . LEU A 1 99 ? 3.408 14.277 -15.792 1.00 77.31 99 LEU A N 1
ATOM 787 C CA . LEU A 1 99 ? 4.225 13.457 -16.678 1.00 77.31 99 LEU A CA 1
ATOM 788 C C . LEU A 1 99 ? 4.153 14.080 -18.072 1.00 77.31 99 LEU A C 1
ATOM 790 O O . LEU A 1 99 ? 3.070 14.216 -18.637 1.00 77.31 99 LEU A O 1
ATOM 794 N N . GLN A 1 100 ? 5.300 14.507 -18.585 1.00 67.56 100 GLN A N 1
ATOM 795 C CA . GLN A 1 100 ? 5.449 15.066 -19.924 1.00 67.56 100 GLN A CA 1
ATOM 796 C C . GLN A 1 100 ? 6.412 14.170 -20.704 1.00 67.56 100 GLN A C 1
ATOM 798 O O . GLN A 1 100 ? 7.351 13.628 -20.115 1.00 67.56 100 GLN A O 1
ATOM 803 N N . GLN A 1 101 ? 6.102 13.961 -21.985 1.00 61.09 101 GLN A N 1
ATOM 804 C CA . GLN A 1 101 ? 6.944 13.233 -22.935 1.00 61.09 101 GLN A CA 1
ATOM 805 C C . GLN A 1 101 ? 8.018 14.151 -23.509 1.00 61.09 101 GLN A C 1
ATOM 807 O O . GLN A 1 101 ? 7.703 15.346 -23.713 1.00 61.09 101 GLN A O 1
#

Organism: NCBI:txid327968

Sequence (101 aa):
RRARRRIPFVTVVTDLGGAHPMWFHPEADRVFVPSENLRKLALQCGVREHSLYMYGLPLRRDFWNPEPRPKVLVREALDLDPKARTVLVIGGGAGVGKLQQ

InterPro domains:
  IPR009695 Diacylglycerol glucosyltransferase, N-terminal [PF06925] (4-58)
  IPR050519 Glycosyltransferase 28 family, UgtP subfamily [PTHR43025] (4-100)

pLDDT: mean 91.37, std 9.0, range [52.69, 98.19]